Protein AF-A0AAD8FN53-F1 (afdb_monomer)

Foldseek 3Di:
DDPLVVLVVCVVVVVLVVNQVSLVVLLVVLVPDPVSVVVCLVVPLVSLLSNLVSCVVVVVLVVSLVSLVVSVVSVVVVPPDPPDDDDPDDPDPDVVVVSNVVSVVSNVVSVVVVVVVVVVD

Structure (mmCIF, N/CA/C/O backbone):
data_AF-A0AAD8FN53-F1
#
_entry.id   AF-A0AAD8FN53-F1
#
loop_
_atom_site.group_PDB
_atom_site.id
_atom_site.type_symbol
_atom_site.label_atom_id
_atom_site.label_alt_id
_atom_site.label_comp_id
_atom_site.label_asym_id
_atom_site.label_entity_id
_atom_site.label_seq_id
_atom_site.pdbx_PDB_ins_code
_atom_site.Cartn_x
_atom_site.Cartn_y
_atom_site.Cartn_z
_atom_site.occupancy
_atom_site.B_iso_or_equiv
_atom_site.auth_seq_id
_atom_site.auth_comp_id
_atom_site.auth_asym_id
_atom_site.auth_atom_id
_atom_site.pdbx_PDB_model_num
ATOM 1 N N . MET A 1 1 ? 10.722 -6.033 -18.406 1.00 57.72 1 MET A N 1
ATOM 2 C CA . MET A 1 1 ? 9.768 -5.803 -17.300 1.00 57.72 1 MET A CA 1
ATOM 3 C C . MET A 1 1 ? 10.443 -4.945 -16.250 1.00 57.72 1 MET A C 1
ATOM 5 O O . MET A 1 1 ? 11.590 -5.219 -15.919 1.00 57.72 1 MET A O 1
ATOM 9 N N . ASN A 1 2 ? 9.783 -3.881 -15.797 1.00 82.19 2 ASN A N 1
ATOM 10 C CA . ASN A 1 2 ? 10.299 -2.987 -14.764 1.00 82.19 2 ASN A CA 1
ATOM 11 C C . ASN A 1 2 ? 9.960 -3.549 -13.370 1.00 82.19 2 ASN A C 1
ATOM 13 O O . ASN A 1 2 ? 8.896 -4.133 -13.182 1.00 82.19 2 ASN A O 1
ATOM 17 N N . VAL A 1 3 ? 10.831 -3.356 -12.377 1.00 83.25 3 VAL A N 1
ATOM 18 C CA . VAL A 1 3 ? 10.600 -3.832 -11.001 1.00 83.25 3 VAL A CA 1
ATOM 19 C C . VAL A 1 3 ? 9.327 -3.237 -10.383 1.00 83.25 3 VAL A C 1
ATOM 21 O O . VAL A 1 3 ? 8.651 -3.900 -9.603 1.00 83.25 3 VAL A O 1
ATOM 24 N N . VAL A 1 4 ? 8.947 -2.014 -10.766 1.00 83.69 4 VAL A N 1
ATOM 25 C CA . VAL A 1 4 ? 7.706 -1.379 -10.284 1.00 83.69 4 VAL A CA 1
ATOM 26 C C . VAL A 1 4 ? 6.462 -1.988 -10.923 1.00 83.69 4 VAL A C 1
ATOM 28 O O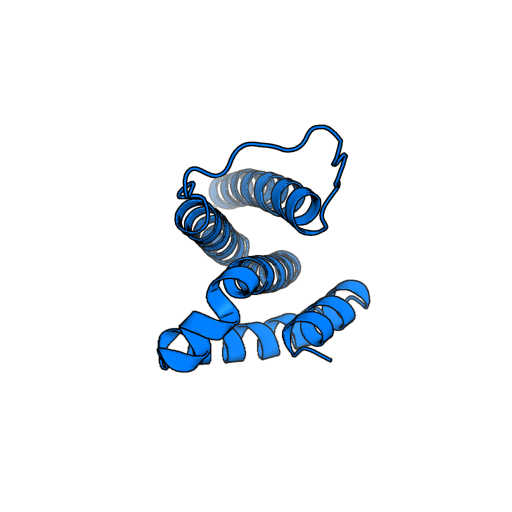 . VAL A 1 4 ? 5.420 -2.039 -10.272 1.00 83.69 4 VAL A O 1
ATOM 31 N N . ASP A 1 5 ? 6.566 -2.517 -12.143 1.00 86.56 5 ASP A N 1
ATOM 32 C CA . ASP A 1 5 ? 5.469 -3.277 -12.750 1.00 86.56 5 ASP A CA 1
ATOM 33 C C . ASP A 1 5 ? 5.248 -4.588 -11.991 1.00 86.56 5 ASP A C 1
ATOM 35 O O . ASP A 1 5 ? 4.112 -4.939 -11.703 1.00 86.56 5 ASP A O 1
ATOM 39 N N . HIS A 1 6 ? 6.318 -5.240 -11.526 1.00 88.94 6 HIS A N 1
ATOM 40 C CA . HIS A 1 6 ? 6.178 -6.424 -10.679 1.00 88.94 6 HIS A CA 1
ATOM 41 C C . HIS A 1 6 ? 5.505 -6.112 -9.329 1.00 88.94 6 HIS A C 1
ATOM 43 O O . HIS A 1 6 ? 4.651 -6.864 -8.866 1.00 88.94 6 HIS A O 1
ATOM 49 N N . VAL A 1 7 ? 5.831 -4.969 -8.709 1.00 89.88 7 VAL A N 1
ATOM 50 C CA . VAL A 1 7 ? 5.142 -4.501 -7.490 1.00 89.88 7 VAL A CA 1
ATOM 51 C C . VAL A 1 7 ? 3.654 -4.244 -7.757 1.00 89.88 7 VAL A C 1
ATOM 53 O O . VAL A 1 7 ? 2.817 -4.627 -6.940 1.00 89.88 7 VAL A O 1
ATOM 56 N N . ARG A 1 8 ? 3.317 -3.630 -8.899 1.00 89.75 8 ARG A N 1
ATOM 57 C CA . ARG A 1 8 ? 1.929 -3.417 -9.334 1.00 89.75 8 ARG A CA 1
ATOM 58 C C . ARG A 1 8 ? 1.194 -4.746 -9.496 1.00 89.75 8 ARG A C 1
ATOM 60 O O . ARG A 1 8 ? 0.096 -4.873 -8.968 1.00 89.75 8 ARG A O 1
ATOM 67 N N . ASP A 1 9 ? 1.786 -5.716 -10.183 1.00 91.81 9 ASP A N 1
ATOM 68 C CA . ASP A 1 9 ? 1.153 -7.014 -10.437 1.00 91.81 9 ASP A CA 1
ATOM 69 C C . ASP A 1 9 ? 0.879 -7.765 -9.128 1.00 91.81 9 ASP A C 1
ATOM 71 O O . ASP A 1 9 ? -0.209 -8.304 -8.934 1.00 91.81 9 ASP A O 1
ATOM 75 N N . MET A 1 10 ? 1.815 -7.716 -8.173 1.00 92.12 10 MET A N 1
ATOM 76 C CA . MET A 1 10 ? 1.592 -8.259 -6.830 1.00 92.12 10 MET A CA 1
ATOM 77 C C . MET A 1 10 ? 0.473 -7.531 -6.074 1.00 92.12 10 MET A C 1
ATOM 79 O O . MET A 1 10 ? -0.301 -8.176 -5.369 1.00 92.12 10 MET A O 1
ATOM 83 N N . ALA A 1 11 ? 0.367 -6.205 -6.216 1.00 89.31 11 ALA A N 1
ATOM 84 C CA . ALA A 1 11 ? -0.705 -5.428 -5.596 1.00 89.31 11 ALA A CA 1
ATOM 85 C C . ALA A 1 11 ? -2.077 -5.781 -6.190 1.00 89.31 11 ALA A C 1
ATOM 87 O O . ALA A 1 11 ? -3.038 -5.947 -5.444 1.00 89.31 11 ALA A O 1
ATOM 88 N N . VAL A 1 12 ? -2.157 -5.963 -7.513 1.00 91.25 12 VAL A N 1
ATOM 89 C CA . VAL A 1 12 ? -3.377 -6.414 -8.205 1.00 91.25 12 VAL A CA 1
ATOM 90 C C . VAL A 1 12 ? -3.748 -7.844 -7.801 1.00 91.25 12 VAL A C 1
ATOM 92 O O . VAL A 1 12 ? -4.926 -8.144 -7.640 1.00 91.25 12 VAL A O 1
ATOM 95 N N . ALA A 1 13 ? -2.757 -8.706 -7.569 1.00 93.44 13 ALA A N 1
ATOM 96 C CA . ALA A 1 13 ? -2.959 -10.062 -7.061 1.00 93.44 13 ALA A CA 1
ATOM 97 C C . ALA A 1 13 ? -3.322 -10.125 -5.560 1.00 93.44 13 ALA A C 1
ATOM 99 O O . ALA A 1 13 ? -3.523 -11.217 -5.032 1.00 93.44 13 ALA A O 1
ATOM 100 N N . GLY A 1 14 ? -3.384 -8.989 -4.853 1.00 90.81 14 GLY A N 1
ATOM 101 C CA . GLY A 1 14 ? -3.713 -8.935 -3.423 1.00 90.81 14 GLY A CA 1
ATOM 102 C C . GLY A 1 14 ? -2.591 -9.410 -2.490 1.00 90.81 14 GLY A C 1
ATOM 103 O O . GLY A 1 14 ? -2.824 -9.660 -1.309 1.00 90.81 14 GLY A O 1
ATOM 104 N N . LEU A 1 15 ? -1.353 -9.530 -2.980 1.00 93.88 15 LEU A N 1
ATOM 105 C CA . LEU A 1 15 ? -0.201 -10.002 -2.205 1.00 93.88 15 LEU A CA 1
ATOM 106 C C . LEU A 1 15 ? 0.413 -8.875 -1.354 1.00 93.88 15 LEU A C 1
ATOM 108 O O . LEU A 1 15 ? 1.589 -8.533 -1.498 1.00 93.88 15 LEU A O 1
ATOM 112 N N . HIS A 1 16 ? -0.378 -8.286 -0.452 1.00 92.19 16 HIS A N 1
ATOM 113 C CA . HIS A 1 16 ? -0.014 -7.073 0.294 1.00 92.19 16 HIS A CA 1
ATOM 114 C C . HIS A 1 16 ? 1.260 -7.219 1.143 1.00 92.19 16 HIS A C 1
ATOM 116 O O . HIS A 1 16 ? 2.085 -6.308 1.150 1.00 92.19 16 HIS A O 1
ATOM 122 N N . SER A 1 17 ? 1.494 -8.379 1.770 1.00 93.62 17 SER A N 1
ATOM 123 C CA . SER A 1 17 ? 2.729 -8.642 2.531 1.00 93.62 17 SER A CA 1
ATOM 124 C C . SER A 1 17 ? 3.982 -8.596 1.642 1.00 93.62 17 SER A C 1
ATOM 126 O O . SER A 1 17 ? 4.991 -7.980 1.992 1.00 93.62 17 SER A O 1
ATOM 128 N N . ASN A 1 18 ? 3.910 -9.187 0.444 1.00 94.69 18 ASN A N 1
ATOM 129 C CA . ASN A 1 18 ? 5.024 -9.183 -0.509 1.00 94.69 18 ASN A CA 1
ATOM 130 C C . ASN A 1 18 ? 5.264 -7.776 -1.060 1.00 94.69 18 ASN A C 1
ATOM 132 O O . ASN A 1 18 ? 6.407 -7.320 -1.136 1.00 94.69 18 ASN A O 1
ATOM 136 N N . VAL A 1 19 ? 4.180 -7.059 -1.377 1.00 94.44 19 VAL A N 1
ATOM 137 C CA . VAL A 1 19 ? 4.236 -5.650 -1.776 1.00 94.44 19 VAL A CA 1
ATOM 138 C C . VAL A 1 19 ? 4.900 -4.820 -0.684 1.00 94.44 19 VAL A C 1
ATOM 140 O O . VAL A 1 19 ? 5.798 -4.038 -0.993 1.00 94.44 19 VAL A O 1
ATOM 143 N N . ARG A 1 20 ? 4.534 -5.006 0.589 1.00 94.00 20 ARG A N 1
ATOM 144 C CA . ARG A 1 20 ? 5.118 -4.283 1.726 1.00 94.00 20 ARG A CA 1
ATOM 145 C C . ARG A 1 20 ? 6.625 -4.502 1.828 1.00 94.00 20 ARG A C 1
ATOM 147 O O . ARG A 1 20 ? 7.364 -3.522 1.930 1.00 94.00 20 ARG A O 1
ATOM 154 N N . LEU A 1 21 ? 7.080 -5.755 1.760 1.00 93.50 21 LEU A N 1
ATOM 155 C CA . LEU A 1 21 ? 8.498 -6.101 1.872 1.00 93.50 21 LEU A CA 1
ATOM 156 C C . LEU A 1 21 ? 9.309 -5.523 0.704 1.00 93.50 21 LEU A C 1
ATOM 158 O O . LEU A 1 21 ? 10.281 -4.795 0.922 1.00 93.50 21 LEU A O 1
ATOM 162 N N . LEU A 1 22 ? 8.878 -5.792 -0.532 1.00 91.38 22 LEU A N 1
ATOM 163 C CA . LEU A 1 22 ? 9.610 -5.372 -1.725 1.00 91.38 22 LEU A CA 1
ATOM 164 C C . LEU A 1 22 ? 9.611 -3.846 -1.886 1.00 91.38 22 LEU A C 1
ATOM 166 O O . LEU A 1 22 ? 10.648 -3.253 -2.182 1.00 91.38 22 LEU A O 1
ATOM 170 N N . SER A 1 23 ? 8.476 -3.184 -1.639 1.00 91.19 23 SER A N 1
ATOM 171 C CA . SER A 1 23 ? 8.402 -1.721 -1.720 1.00 91.19 23 SER A CA 1
ATOM 172 C C . SER A 1 23 ? 9.250 -1.027 -0.653 1.00 91.19 23 SER A C 1
ATOM 174 O O . SER A 1 23 ? 9.890 -0.021 -0.958 1.00 91.19 23 SER A O 1
ATOM 176 N N . SER A 1 24 ? 9.330 -1.580 0.562 1.00 91.31 24 SER A N 1
ATOM 177 C CA . SER A 1 24 ? 10.191 -1.062 1.633 1.00 91.31 24 SER A CA 1
ATOM 178 C C . SER A 1 24 ? 11.679 -1.126 1.259 1.00 91.31 24 SER A C 1
ATOM 180 O O . SER A 1 24 ? 12.402 -0.131 1.401 1.00 91.31 24 SER A O 1
ATOM 182 N N . MET A 1 25 ? 12.133 -2.258 0.702 1.00 89.50 25 MET A N 1
ATOM 183 C CA . MET A 1 25 ? 13.514 -2.409 0.223 1.00 89.50 25 MET A CA 1
ATOM 184 C C . MET A 1 25 ? 13.828 -1.407 -0.890 1.00 89.50 25 MET A C 1
ATOM 186 O O . MET A 1 25 ? 14.806 -0.666 -0.797 1.00 89.50 25 MET A O 1
ATOM 190 N N . LEU A 1 26 ? 12.961 -1.316 -1.903 1.00 87.69 26 LEU A N 1
ATOM 191 C CA . LEU A 1 26 ? 13.136 -0.397 -3.029 1.00 87.69 26 LEU A CA 1
ATOM 192 C C . LEU A 1 26 ? 13.138 1.077 -2.591 1.00 87.69 26 LEU A C 1
ATOM 194 O O . LEU A 1 26 ? 13.937 1.870 -3.094 1.00 87.69 26 LEU A O 1
ATOM 198 N N . LEU A 1 27 ? 12.293 1.456 -1.625 1.00 86.81 27 LEU A N 1
ATOM 199 C CA . LEU A 1 27 ? 12.289 2.806 -1.054 1.00 86.81 27 LEU A CA 1
ATOM 200 C C . LEU A 1 27 ? 13.594 3.108 -0.311 1.00 86.81 27 LEU A C 1
ATOM 202 O O . LEU A 1 27 ? 14.163 4.182 -0.506 1.00 86.81 27 LEU A O 1
ATOM 206 N N . THR A 1 28 ? 14.094 2.159 0.482 1.00 87.44 28 THR A N 1
ATOM 207 C CA . THR A 1 28 ? 15.363 2.295 1.216 1.00 87.44 28 THR A CA 1
ATOM 208 C C . THR A 1 28 ? 16.546 2.428 0.255 1.00 87.44 28 THR A C 1
ATOM 210 O O . THR A 1 28 ? 17.358 3.349 0.376 1.00 87.44 28 THR A O 1
ATOM 213 N N . MET A 1 29 ? 16.600 1.583 -0.777 1.00 81.44 29 MET A N 1
ATOM 214 C CA . MET A 1 29 ? 17.612 1.668 -1.833 1.00 81.44 29 MET A CA 1
ATOM 215 C C . MET A 1 29 ? 17.545 3.008 -2.582 1.00 81.44 29 MET A C 1
ATOM 217 O O . MET A 1 29 ? 18.579 3.618 -2.852 1.00 81.44 29 MET A O 1
ATOM 221 N N . SER A 1 30 ? 16.336 3.518 -2.851 1.00 77.25 30 SER A N 1
ATOM 222 C CA . SER A 1 30 ? 16.128 4.834 -3.473 1.00 77.25 30 SER A CA 1
ATOM 223 C C . SER A 1 30 ? 16.625 5.996 -2.605 1.00 77.25 30 SER A C 1
ATOM 225 O O . SER A 1 30 ? 17.018 7.024 -3.151 1.00 77.25 30 SER A O 1
ATOM 227 N N . THR A 1 31 ? 16.595 5.879 -1.275 1.00 73.06 31 THR A N 1
ATOM 228 C CA . THR A 1 31 ? 17.108 6.933 -0.379 1.00 73.06 31 THR A CA 1
ATOM 229 C C . THR A 1 31 ? 18.628 6.945 -0.255 1.00 73.06 31 THR A C 1
ATOM 231 O O . THR A 1 31 ? 19.191 8.000 0.013 1.00 73.06 31 THR A O 1
ATOM 234 N N . ASN A 1 32 ? 19.286 5.800 -0.457 1.00 70.88 32 ASN A N 1
ATOM 235 C CA . ASN A 1 32 ? 20.723 5.655 -0.222 1.00 70.88 32 ASN A CA 1
ATOM 236 C C . ASN A 1 32 ? 21.572 5.840 -1.498 1.00 70.88 32 ASN A C 1
ATOM 238 O O . ASN A 1 32 ? 22.751 6.157 -1.407 1.00 70.88 32 ASN A O 1
ATOM 242 N N . SER A 1 33 ? 20.984 5.689 -2.695 1.00 65.88 33 SER A N 1
ATOM 243 C CA . SER A 1 33 ? 21.703 5.818 -3.972 1.00 65.88 33 SER A CA 1
ATOM 244 C C . SER A 1 33 ? 21.057 6.826 -4.928 1.00 65.88 33 SER A C 1
ATOM 246 O O . SER A 1 33 ? 19.949 6.623 -5.431 1.00 65.88 33 SER A O 1
ATOM 2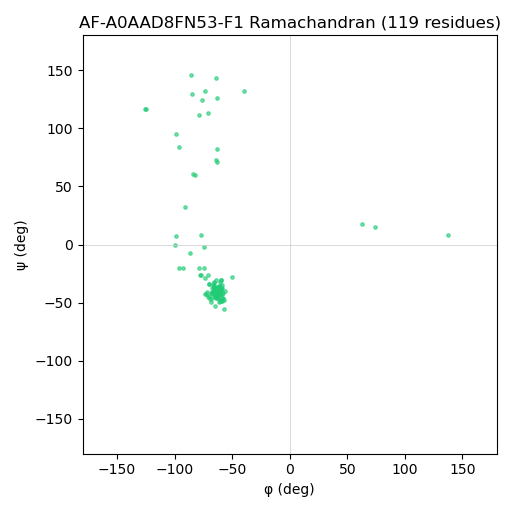48 N N . THR A 1 34 ? 21.794 7.896 -5.248 1.00 59.75 34 THR A N 1
ATOM 249 C CA . THR A 1 34 ? 21.375 8.978 -6.159 1.00 59.75 34 THR A CA 1
ATOM 250 C C . THR A 1 34 ? 21.075 8.484 -7.580 1.00 59.75 34 THR A C 1
ATOM 252 O O . THR A 1 34 ? 20.182 9.010 -8.241 1.00 59.75 34 THR A O 1
ATOM 255 N N . TYR A 1 35 ? 21.768 7.443 -8.056 1.00 60.94 35 TYR A N 1
ATOM 256 C CA . TYR A 1 35 ? 21.553 6.889 -9.399 1.00 60.94 35 TYR A CA 1
ATOM 257 C C . TYR A 1 35 ? 20.197 6.172 -9.511 1.00 60.94 35 TYR A C 1
ATOM 259 O O . TYR A 1 35 ? 19.428 6.418 -10.440 1.00 60.94 35 TYR A O 1
ATOM 267 N N . VAL A 1 36 ? 19.849 5.360 -8.506 1.00 60.66 36 VAL A N 1
ATOM 268 C CA . VAL A 1 36 ? 18.530 4.712 -8.407 1.00 60.66 36 VAL A CA 1
ATOM 269 C C . VAL A 1 36 ? 17.438 5.765 -8.196 1.00 60.66 36 VAL A C 1
ATOM 271 O O . VAL A 1 36 ? 16.366 5.682 -8.787 1.00 60.66 36 VAL A O 1
ATOM 274 N N . PHE A 1 37 ? 17.708 6.815 -7.417 1.00 56.94 37 PHE A N 1
ATOM 275 C CA . PHE A 1 37 ? 16.767 7.917 -7.205 1.00 56.94 37 PHE A CA 1
ATOM 276 C C . PHE A 1 37 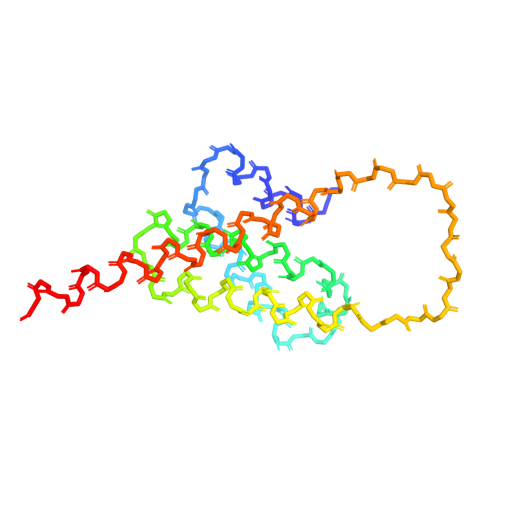? 16.347 8.627 -8.506 1.00 56.94 37 PHE A C 1
ATOM 278 O O . PHE A 1 37 ? 15.164 8.922 -8.676 1.00 56.94 37 PHE A O 1
ATOM 285 N N . LEU A 1 38 ? 17.280 8.867 -9.433 1.00 54.88 38 LEU A N 1
ATOM 286 C CA . LEU A 1 38 ? 16.995 9.549 -10.702 1.00 54.88 38 LEU A CA 1
ATOM 287 C C . LEU A 1 38 ? 16.189 8.676 -11.676 1.00 54.88 38 LEU A C 1
ATOM 289 O O . LEU A 1 38 ? 15.235 9.165 -12.278 1.00 54.88 38 LEU A O 1
ATOM 293 N N . VAL A 1 39 ? 16.507 7.380 -11.776 1.00 57.88 39 VAL A N 1
ATOM 294 C CA . VAL A 1 39 ? 15.769 6.421 -12.628 1.00 57.88 39 VAL A CA 1
ATOM 295 C C . VAL A 1 39 ? 14.337 6.205 -12.125 1.00 57.88 39 VAL A C 1
ATOM 297 O O . VAL A 1 39 ? 13.404 6.024 -12.910 1.00 57.88 39 VAL A O 1
ATOM 300 N N . PHE A 1 40 ? 14.142 6.279 -10.809 1.00 63.88 40 PHE A N 1
ATOM 301 C CA . PHE A 1 40 ? 12.854 6.056 -10.167 1.00 63.88 40 PHE A CA 1
ATOM 302 C C . PHE A 1 40 ? 12.111 7.347 -9.819 1.00 63.88 40 PHE A C 1
ATOM 304 O O . PHE A 1 40 ? 11.075 7.256 -9.180 1.00 63.88 40 PHE A O 1
ATOM 311 N N . ALA A 1 41 ? 12.541 8.548 -10.213 1.00 62.88 41 ALA A N 1
ATOM 312 C CA . ALA A 1 41 ? 11.892 9.785 -9.751 1.00 62.88 41 ALA A CA 1
ATOM 313 C C . ALA A 1 41 ? 10.377 9.841 -10.064 1.00 62.88 41 ALA A C 1
ATOM 315 O O . ALA A 1 41 ? 9.584 10.235 -9.203 1.00 62.88 41 ALA A O 1
ATOM 316 N N . SER A 1 42 ? 9.970 9.373 -11.252 1.00 65.19 42 SER A N 1
ATOM 317 C CA . SER A 1 42 ? 8.565 9.227 -11.675 1.00 65.19 42 SER A CA 1
ATOM 318 C C . SER A 1 42 ? 7.863 8.007 -11.064 1.00 65.19 42 SER A C 1
ATOM 320 O O . SER A 1 42 ? 6.648 8.013 -10.871 1.00 65.19 42 SER A O 1
ATOM 322 N N . GLN A 1 43 ? 8.630 6.978 -10.709 1.00 78.56 43 GLN A N 1
ATOM 323 C CA . GLN A 1 43 ? 8.137 5.701 -10.190 1.00 78.56 43 GLN A CA 1
ATOM 324 C C . GLN 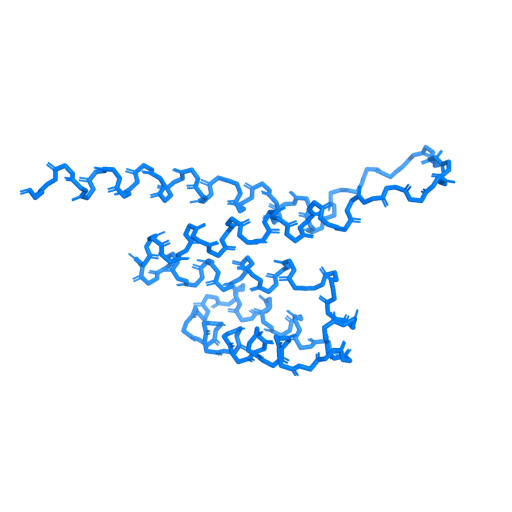A 1 43 ? 8.075 5.662 -8.658 1.00 78.56 43 GLN A C 1
ATOM 326 O O . GLN A 1 43 ? 7.325 4.885 -8.078 1.00 78.56 43 GLN A O 1
ATOM 331 N N . LYS A 1 44 ? 8.817 6.545 -7.985 1.00 82.88 44 LYS A N 1
ATOM 332 C CA . LYS A 1 44 ? 8.867 6.710 -6.531 1.00 82.88 44 LYS A CA 1
ATOM 333 C C . LYS A 1 44 ? 7.502 7.096 -5.997 1.00 82.88 44 LYS A C 1
ATOM 335 O O . LYS A 1 44 ? 7.108 6.627 -4.939 1.00 82.88 44 LYS A O 1
ATOM 340 N N . TYR A 1 45 ? 6.765 7.895 -6.765 1.00 86.44 45 TYR A N 1
ATOM 341 C CA . TYR A 1 45 ? 5.363 8.173 -6.497 1.00 86.44 45 TYR A CA 1
ATOM 342 C C . TYR A 1 45 ? 4.531 6.882 -6.433 1.00 86.44 45 TYR A C 1
ATOM 344 O O . TYR A 1 45 ? 3.908 6.614 -5.412 1.00 86.44 45 TYR A O 1
ATOM 352 N N . GLN A 1 46 ? 4.566 6.061 -7.488 1.00 87.50 46 GLN A N 1
ATOM 353 C CA . GLN A 1 46 ? 3.808 4.805 -7.550 1.00 87.50 46 GLN A CA 1
ATOM 354 C C . GLN A 1 46 ? 4.224 3.844 -6.431 1.00 87.50 46 GLN A C 1
ATOM 356 O O . GLN A 1 46 ? 3.373 3.274 -5.760 1.00 87.50 46 GLN A O 1
ATOM 361 N N . LEU A 1 47 ? 5.527 3.725 -6.176 1.00 88.88 47 LEU A N 1
ATOM 362 C CA . LEU A 1 47 ? 6.069 2.880 -5.119 1.00 88.88 47 LEU A CA 1
ATOM 363 C C . LEU A 1 47 ? 5.611 3.320 -3.720 1.00 88.88 47 LEU A C 1
ATOM 365 O O . LEU A 1 47 ? 5.273 2.474 -2.897 1.00 88.88 47 LEU A O 1
ATOM 369 N N . LEU A 1 48 ? 5.569 4.633 -3.455 1.00 90.25 48 LEU A N 1
ATOM 370 C CA . LEU A 1 48 ? 5.044 5.178 -2.201 1.00 90.25 48 LEU A CA 1
ATOM 371 C C . LEU A 1 48 ? 3.554 4.871 -2.030 1.00 90.25 48 LEU A C 1
ATOM 373 O O . LEU A 1 48 ? 3.144 4.563 -0.914 1.00 90.25 48 LEU A O 1
ATOM 377 N N . VAL A 1 49 ? 2.765 4.921 -3.108 1.00 90.88 49 VAL A N 1
ATOM 378 C CA . VAL A 1 49 ? 1.336 4.578 -3.057 1.00 90.88 49 VAL A CA 1
ATOM 379 C C . VAL A 1 49 ? 1.136 3.088 -2.789 1.00 90.88 49 VAL A C 1
ATOM 381 O O . VAL A 1 49 ? 0.449 2.756 -1.833 1.00 90.88 49 VAL A O 1
ATOM 384 N N . TYR A 1 50 ? 1.813 2.194 -3.516 1.00 91.94 50 TYR A N 1
ATOM 385 C CA . TYR A 1 50 ? 1.697 0.749 -3.268 1.00 91.94 50 TYR A CA 1
ATOM 386 C C . TYR A 1 50 ? 2.156 0.348 -1.862 1.00 91.94 50 TYR A C 1
ATOM 388 O O . TYR A 1 50 ? 1.559 -0.523 -1.230 1.00 91.94 50 TYR A O 1
ATOM 396 N N . HIS A 1 51 ? 3.199 1.001 -1.345 1.00 93.12 51 HIS A N 1
ATOM 397 C CA . HIS A 1 51 ? 3.641 0.783 0.027 1.00 93.12 51 HIS A CA 1
ATOM 398 C C . HIS A 1 51 ? 2.607 1.276 1.049 1.00 93.12 51 HIS A C 1
ATOM 400 O O . HIS A 1 51 ? 2.355 0.605 2.048 1.00 93.12 51 HIS A O 1
ATOM 406 N N . ALA A 1 52 ? 1.991 2.434 0.799 1.00 92.12 52 ALA A N 1
ATOM 407 C CA . ALA A 1 52 ? 0.931 2.971 1.643 1.00 92.12 52 ALA A CA 1
ATOM 408 C C . ALA A 1 52 ? -0.325 2.085 1.631 1.00 92.12 52 ALA A C 1
ATOM 410 O O . ALA A 1 52 ? -0.878 1.831 2.696 1.00 92.12 52 ALA A O 1
ATOM 411 N N . ASP A 1 53 ? -0.721 1.559 0.468 1.00 91.94 53 ASP A N 1
ATOM 412 C CA . ASP A 1 53 ? -1.850 0.631 0.328 1.00 91.94 53 ASP A CA 1
ATOM 413 C C . ASP A 1 53 ? -1.619 -0.651 1.145 1.00 91.94 53 ASP A C 1
ATOM 415 O O . ASP A 1 53 ? -2.517 -1.125 1.839 1.00 91.94 53 ASP A O 1
ATOM 419 N N . ALA A 1 54 ? -0.398 -1.195 1.120 1.00 93.00 54 ALA A N 1
ATOM 420 C CA . ALA A 1 54 ? -0.050 -2.366 1.920 1.00 93.00 54 ALA A CA 1
ATOM 421 C C . ALA A 1 54 ? -0.079 -2.070 3.434 1.00 93.00 54 ALA A C 1
ATOM 423 O O . ALA A 1 54 ? -0.621 -2.856 4.204 1.00 93.00 54 ALA A O 1
ATOM 424 N N . LEU A 1 55 ? 0.426 -0.907 3.864 1.00 92.25 55 LEU A N 1
ATOM 425 C CA . LEU A 1 55 ? 0.332 -0.462 5.264 1.00 92.25 55 LEU A CA 1
ATOM 426 C C . LEU A 1 55 ? -1.117 -0.244 5.712 1.00 92.25 55 LEU A C 1
ATOM 428 O O . LEU A 1 55 ? -1.461 -0.529 6.858 1.00 92.25 55 LEU A O 1
ATOM 432 N N . PHE A 1 56 ? -1.962 0.269 4.818 1.00 91.12 56 PHE A N 1
ATOM 433 C CA . PHE A 1 56 ? -3.386 0.437 5.075 1.00 91.12 56 PHE A CA 1
ATOM 434 C C . PHE A 1 56 ? -4.067 -0.915 5.281 1.00 91.12 56 PHE A C 1
ATOM 436 O O . PHE A 1 56 ? -4.853 -1.069 6.214 1.00 91.12 56 PHE A O 1
ATOM 443 N N . HIS A 1 57 ? -3.732 -1.900 4.443 1.00 91.31 57 HIS A N 1
ATOM 444 C CA . HIS A 1 57 ? -4.241 -3.263 4.565 1.00 91.31 57 HIS A CA 1
ATOM 445 C C . HIS A 1 57 ? -3.862 -3.899 5.913 1.00 91.31 57 HIS A C 1
ATOM 447 O O . HIS A 1 57 ? -4.703 -4.512 6.568 1.00 91.31 57 HIS A O 1
ATOM 453 N N . ASP A 1 58 ? -2.640 -3.644 6.385 1.00 90.62 58 ASP A N 1
ATOM 454 C CA . ASP A 1 58 ? -2.151 -4.090 7.696 1.00 90.62 58 ASP A CA 1
ATOM 455 C C . ASP A 1 58 ? -2.696 -3.253 8.876 1.00 90.62 58 ASP A C 1
ATOM 457 O O . ASP A 1 58 ? -2.276 -3.429 10.019 1.00 90.62 58 ASP A O 1
ATOM 461 N N . LYS A 1 59 ? -3.656 -2.347 8.622 1.00 90.31 59 LYS A N 1
ATOM 462 C CA . LYS A 1 59 ? -4.301 -1.448 9.600 1.00 90.31 59 LYS A CA 1
ATOM 463 C C . LYS A 1 59 ? -3.346 -0.458 10.274 1.00 90.31 59 LYS A C 1
ATOM 465 O O . LYS A 1 59 ? -3.689 0.172 11.275 1.00 90.31 59 LYS A O 1
ATOM 470 N N . GLU A 1 60 ? -2.165 -0.242 9.705 1.00 89.62 60 GLU A N 1
ATOM 471 C CA . GLU A 1 60 ? -1.205 0.754 10.178 1.00 89.62 60 GLU A CA 1
ATOM 472 C C . GLU A 1 60 ? -1.523 2.143 9.609 1.00 89.62 60 GLU A C 1
ATOM 474 O O . GLU A 1 60 ? -0.718 2.768 8.912 1.00 89.62 60 GLU A O 1
ATOM 479 N N . TYR A 1 61 ? -2.712 2.662 9.923 1.00 87.81 61 TYR A N 1
ATOM 480 C CA . TYR A 1 61 ? -3.262 3.870 9.297 1.00 87.81 61 TYR A CA 1
ATOM 481 C C . TYR A 1 61 ? -2.375 5.112 9.461 1.00 87.81 61 TYR A C 1
ATOM 483 O O . TYR A 1 61 ? -2.258 5.917 8.536 1.00 87.81 61 TYR A O 1
ATOM 491 N N . ARG A 1 62 ? -1.683 5.257 10.602 1.00 88.56 62 ARG A N 1
ATOM 492 C CA . ARG A 1 62 ? -0.737 6.368 10.829 1.00 88.56 62 ARG A CA 1
ATOM 493 C C . ARG A 1 62 ? 0.455 6.305 9.871 1.00 88.56 62 ARG A C 1
ATOM 495 O O . ARG A 1 62 ? 0.851 7.325 9.305 1.00 88.56 62 ARG A O 1
ATOM 502 N N . ASN A 1 63 ? 0.999 5.108 9.661 1.00 89.56 63 ASN A N 1
ATOM 503 C CA . ASN A 1 63 ? 2.131 4.892 8.765 1.00 89.56 63 ASN A CA 1
ATOM 504 C C . ASN A 1 63 ? 1.690 5.026 7.304 1.00 89.56 63 ASN A C 1
ATOM 506 O O . ASN A 1 63 ? 2.361 5.709 6.529 1.00 89.56 63 ASN A O 1
ATOM 510 N N . ALA A 1 64 ? 0.529 4.469 6.948 1.00 88.19 64 ALA A N 1
ATOM 511 C CA . ALA A 1 64 ? -0.073 4.627 5.627 1.00 88.19 64 ALA A CA 1
ATOM 512 C C . ALA A 1 64 ? -0.297 6.110 5.280 1.00 88.19 64 ALA A C 1
ATOM 514 O O . ALA A 1 64 ? 0.136 6.569 4.224 1.00 88.19 64 ALA A O 1
ATOM 515 N N . ALA A 1 65 ? -0.871 6.898 6.199 1.00 88.06 65 ALA A N 1
ATOM 516 C CA . ALA A 1 65 ? -1.085 8.335 6.011 1.00 88.06 65 ALA A CA 1
ATOM 517 C C . ALA A 1 65 ? 0.225 9.101 5.760 1.00 88.06 65 ALA A C 1
ATOM 519 O O . ALA A 1 65 ? 0.302 9.945 4.859 1.00 88.06 65 ALA A O 1
ATOM 520 N N . CYS A 1 66 ? 1.280 8.778 6.514 1.00 88.94 66 CYS A N 1
ATOM 521 C CA . CYS A 1 66 ? 2.608 9.348 6.301 1.00 88.94 66 CYS A CA 1
ATOM 522 C C . CYS A 1 66 ? 3.117 9.046 4.881 1.00 88.94 66 CYS A C 1
ATOM 524 O O . CYS A 1 66 ? 3.533 9.955 4.158 1.00 88.94 66 CYS A O 1
ATOM 526 N N . LYS A 1 67 ? 3.007 7.791 4.426 1.00 91.19 67 LYS A N 1
ATOM 527 C CA . LYS A 1 67 ? 3.460 7.384 3.087 1.00 91.19 67 LYS A CA 1
ATOM 528 C C . LYS A 1 67 ? 2.633 7.995 1.954 1.00 91.19 67 LYS A C 1
ATOM 530 O O . LYS A 1 67 ? 3.231 8.482 0.994 1.00 91.19 67 LYS A O 1
ATOM 535 N N . TYR A 1 68 ? 1.306 8.078 2.076 1.00 91.38 68 TYR A N 1
ATOM 536 C CA . TYR A 1 68 ? 0.475 8.798 1.102 1.00 91.38 68 TYR A CA 1
ATOM 537 C C . TYR A 1 68 ? 0.836 10.285 1.032 1.00 91.38 68 TYR A C 1
ATOM 539 O O . TYR A 1 68 ? 0.921 10.855 -0.056 1.00 91.38 68 TYR A O 1
ATOM 547 N N . THR A 1 69 ? 1.130 10.915 2.173 1.00 89.19 69 THR A N 1
ATOM 548 C CA . THR A 1 69 ? 1.565 12.319 2.210 1.00 89.19 69 THR A CA 1
ATOM 549 C C . THR A 1 69 ? 2.887 12.509 1.467 1.00 89.19 69 THR A C 1
ATOM 551 O O . THR A 1 69 ? 3.003 13.406 0.627 1.00 89.19 69 THR A O 1
ATOM 554 N N . MET A 1 70 ? 3.865 11.627 1.703 1.00 88.69 70 MET A N 1
ATOM 555 C CA . MET A 1 70 ? 5.132 11.623 0.965 1.00 88.69 70 MET A CA 1
ATOM 556 C C . MET A 1 70 ? 4.914 11.412 -0.541 1.00 88.69 70 MET A C 1
ATOM 558 O O . MET A 1 70 ? 5.571 12.067 -1.351 1.00 88.69 70 MET A O 1
ATOM 562 N N . ALA A 1 71 ? 3.975 10.543 -0.935 1.00 87.81 71 ALA A N 1
ATOM 563 C CA . ALA A 1 71 ? 3.633 10.329 -2.341 1.00 87.81 71 ALA A CA 1
ATOM 564 C C . ALA A 1 71 ? 3.118 11.624 -2.985 1.00 87.81 71 ALA A C 1
ATOM 566 O O . ALA A 1 71 ? 3.609 12.049 -4.031 1.00 87.81 71 ALA A O 1
ATOM 567 N N . LEU A 1 72 ? 2.181 12.314 -2.334 1.00 87.06 72 LEU A N 1
ATOM 568 C CA . LEU A 1 72 ? 1.635 13.575 -2.839 1.00 87.06 72 LEU A CA 1
ATOM 569 C C . LEU A 1 72 ? 2.700 14.679 -2.933 1.00 87.06 72 LEU A C 1
ATOM 571 O O . LEU A 1 72 ? 2.684 15.463 -3.884 1.00 87.06 72 LEU A O 1
ATOM 575 N N . GLN A 1 73 ? 3.648 14.732 -1.993 1.00 86.44 73 GLN A N 1
ATOM 576 C CA . GLN A 1 73 ? 4.796 15.644 -2.064 1.00 86.44 73 GLN A CA 1
ATOM 577 C C . GLN A 1 73 ? 5.710 15.319 -3.252 1.00 86.44 73 GLN A C 1
ATOM 579 O O . GLN A 1 73 ? 6.064 16.222 -4.011 1.00 86.44 73 GLN A O 1
ATOM 584 N N . GLN A 1 74 ? 6.025 14.037 -3.466 1.00 82.38 74 GLN A N 1
ATOM 585 C CA . GLN A 1 74 ? 6.798 13.577 -4.623 1.00 82.38 74 GLN A CA 1
ATOM 586 C C . GLN A 1 74 ? 6.094 13.917 -5.944 1.00 82.38 74 GLN A C 1
ATOM 588 O O . GLN A 1 74 ? 6.736 14.281 -6.921 1.00 82.38 74 GLN A O 1
ATOM 593 N N . LYS A 1 75 ? 4.760 13.859 -5.997 1.00 79.94 75 LYS A N 1
ATOM 594 C CA . LYS A 1 75 ? 4.014 14.263 -7.197 1.00 79.94 75 LYS A CA 1
ATOM 595 C C . LYS A 1 75 ? 4.178 15.758 -7.495 1.00 79.94 75 LYS A C 1
ATOM 597 O O . LYS A 1 75 ? 4.368 16.139 -8.647 1.00 79.94 75 LYS A O 1
ATOM 602 N N . LYS A 1 76 ? 4.134 16.607 -6.460 1.00 80.50 76 LYS A N 1
ATOM 603 C CA . LYS A 1 76 ? 4.310 18.066 -6.592 1.00 80.50 76 LYS A CA 1
ATOM 604 C C . LYS A 1 76 ? 5.721 18.453 -7.039 1.00 80.50 76 LYS A C 1
ATOM 606 O O . LYS A 1 76 ? 5.884 19.437 -7.755 1.00 80.50 76 LYS A O 1
ATOM 611 N N . SER A 1 77 ? 6.743 17.697 -6.637 1.00 71.12 77 SER A N 1
ATOM 612 C CA . SER A 1 77 ? 8.118 17.954 -7.083 1.00 71.12 77 SER A CA 1
ATOM 613 C C . SER A 1 77 ? 8.334 17.605 -8.561 1.00 71.12 77 SER A C 1
ATOM 615 O O . SER A 1 77 ? 9.164 18.238 -9.211 1.00 71.12 77 SER A O 1
ATOM 617 N N . LEU A 1 78 ? 7.541 16.678 -9.113 1.00 69.00 78 LEU A N 1
ATOM 618 C CA . LEU A 1 78 ? 7.529 16.341 -10.542 1.00 69.00 78 LEU A CA 1
ATOM 619 C C . LEU A 1 78 ? 6.748 17.352 -11.403 1.00 69.00 78 LEU A C 1
ATOM 621 O O . LEU A 1 78 ? 6.979 17.431 -12.605 1.00 69.00 78 LEU A O 1
ATOM 625 N N . SER A 1 79 ? 5.845 18.146 -10.817 1.00 58.78 79 SER A N 1
ATOM 626 C CA . SER A 1 79 ? 4.967 19.080 -11.538 1.00 58.78 79 SER A CA 1
ATOM 627 C C . SER A 1 79 ? 5.543 20.494 -11.711 1.00 58.78 79 SER A C 1
ATOM 629 O O . SER A 1 79 ? 4.782 21.460 -11.719 1.00 58.78 79 SER A O 1
ATOM 631 N N . LYS A 1 80 ? 6.867 20.658 -11.848 1.00 48.34 80 LYS A N 1
ATOM 632 C CA . LYS A 1 80 ? 7.434 21.921 -12.357 1.00 48.34 80 LYS A CA 1
ATOM 633 C C . LYS A 1 80 ? 7.276 21.933 -13.884 1.00 48.34 80 LYS A C 1
ATOM 635 O O . LYS A 1 80 ? 7.934 21.130 -14.546 1.00 48.34 80 LYS A O 1
ATOM 640 N N . PRO A 1 81 ? 6.421 22.792 -14.470 1.00 46.25 81 PRO A N 1
ATOM 641 C CA . PRO A 1 81 ? 6.239 22.811 -15.912 1.00 46.25 81 PRO A CA 1
ATOM 642 C C . PRO A 1 81 ? 7.490 23.388 -16.579 1.00 46.25 81 PRO A 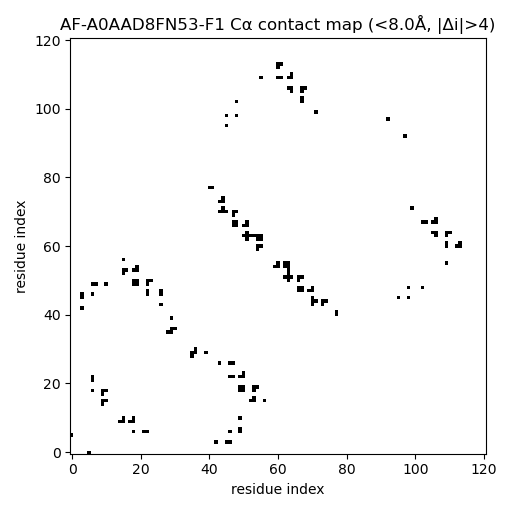C 1
ATOM 644 O O . PRO A 1 81 ? 7.779 24.579 -16.467 1.00 46.25 81 PRO A O 1
ATOM 647 N N . SER A 1 82 ? 8.212 22.552 -17.325 1.00 37.81 82 SER A N 1
ATOM 648 C CA . SER A 1 82 ? 8.934 23.059 -18.488 1.00 37.81 82 SER A CA 1
ATOM 649 C C . SER A 1 82 ? 7.881 23.578 -19.466 1.00 37.81 82 SER A C 1
ATOM 651 O O . SER A 1 82 ? 6.906 22.888 -19.765 1.00 37.81 82 SER A O 1
ATOM 653 N N . LYS A 1 83 ? 8.030 24.829 -19.893 1.00 40.16 83 LYS A N 1
ATOM 654 C CA . LYS A 1 83 ? 7.128 25.558 -20.787 1.00 40.16 83 LYS A CA 1
ATOM 655 C C . LYS A 1 83 ? 7.081 24.871 -22.158 1.00 40.16 83 LYS A C 1
ATOM 657 O O . LYS A 1 83 ? 7.761 25.296 -23.083 1.00 40.16 83 LYS A O 1
ATOM 662 N N . VAL A 1 84 ? 6.277 23.819 -22.300 1.00 43.22 84 VAL A N 1
ATOM 663 C CA . VAL A 1 84 ? 5.969 23.201 -23.592 1.00 43.22 84 VAL A CA 1
ATOM 664 C C . VAL A 1 84 ? 4.455 23.167 -23.768 1.00 43.22 84 VAL A C 1
ATOM 666 O O . VAL A 1 84 ? 3.707 22.595 -22.982 1.00 43.22 84 VAL A O 1
ATOM 669 N N . ARG A 1 85 ? 4.048 23.898 -24.801 1.00 38.28 85 ARG A N 1
ATOM 670 C CA . ARG A 1 85 ? 2.709 24.118 -25.346 1.00 38.28 85 ARG A CA 1
ATOM 671 C C . ARG A 1 85 ? 1.843 22.836 -25.350 1.00 38.28 85 ARG A C 1
ATOM 673 O O . ARG A 1 85 ? 2.327 21.816 -25.834 1.00 38.28 85 ARG A O 1
ATOM 680 N N . PRO A 1 86 ? 0.579 22.870 -24.884 1.00 37.47 86 PRO A N 1
ATOM 681 C CA . PRO A 1 86 ? -0.296 21.701 -24.926 1.00 37.47 86 PRO A CA 1
ATOM 682 C C . PRO A 1 86 ? -0.785 21.423 -26.356 1.00 37.47 86 PRO A C 1
ATOM 684 O O . PRO A 1 86 ? -1.257 22.332 -27.038 1.00 37.47 86 PRO A O 1
ATOM 687 N N . LEU A 1 87 ? -0.697 20.164 -26.791 1.00 37.09 87 LEU A N 1
ATOM 688 C CA . LEU A 1 87 ? -1.387 19.653 -27.979 1.00 37.09 87 LEU A CA 1
ATOM 689 C C . LEU A 1 87 ? -2.819 19.239 -27.564 1.00 37.09 87 LEU A C 1
ATOM 691 O O . LEU A 1 87 ? -2.960 18.527 -26.563 1.00 37.09 87 LEU A O 1
ATOM 695 N N . PRO A 1 88 ? -3.882 19.674 -28.266 1.00 39.38 88 PRO A N 1
ATOM 696 C CA . PRO A 1 88 ? -5.255 19.368 -27.882 1.00 39.38 88 PRO A CA 1
ATOM 697 C C . PRO A 1 88 ? -5.586 17.920 -28.266 1.00 39.38 88 PRO A C 1
ATOM 699 O O . PRO A 1 88 ? -5.449 17.550 -29.428 1.00 39.38 88 PRO A O 1
ATOM 702 N N . GLY A 1 89 ? -6.019 17.100 -27.302 1.00 38.97 89 GLY A N 1
ATOM 703 C CA . GLY A 1 89 ? -6.622 15.794 -27.613 1.00 38.97 89 GLY A CA 1
ATOM 704 C C . GLY A 1 89 ? -6.232 14.589 -26.756 1.00 38.97 89 GLY A C 1
ATOM 705 O O . GLY A 1 89 ? -6.640 13.485 -27.094 1.00 38.97 89 GLY A O 1
ATOM 706 N N . SER A 1 90 ? -5.491 14.730 -25.652 1.00 33.38 90 SER A N 1
ATOM 707 C CA . SER A 1 90 ? -5.222 13.580 -24.771 1.00 33.38 90 SER A CA 1
ATOM 708 C C . SER A 1 90 ? -6.205 13.515 -23.596 1.00 33.38 90 SER A C 1
ATOM 710 O O . SER A 1 90 ? -5.905 13.914 -22.473 1.00 33.38 90 SER A O 1
ATOM 712 N N . THR A 1 91 ? -7.383 12.931 -23.827 1.00 41.28 91 THR A N 1
ATOM 713 C CA . THR A 1 91 ? -8.157 12.238 -22.782 1.00 41.28 91 THR A CA 1
ATOM 714 C C . THR A 1 91 ? -7.340 11.035 -22.307 1.00 41.28 91 THR A C 1
ATOM 716 O O . THR A 1 91 ? -7.605 9.888 -22.642 1.00 41.28 91 THR A O 1
ATOM 719 N N . THR A 1 92 ? -6.278 11.294 -21.549 1.00 36.69 92 THR A N 1
ATOM 720 C CA . THR A 1 92 ? -5.517 10.247 -20.876 1.00 36.69 92 THR A CA 1
ATOM 721 C C . THR A 1 92 ? -5.993 10.184 -19.436 1.00 36.69 92 THR A C 1
ATOM 723 O O . THR A 1 92 ? -5.515 10.893 -18.553 1.00 36.69 92 THR A O 1
ATOM 726 N N . SER A 1 93 ? -6.931 9.276 -19.172 1.00 42.16 93 SER A N 1
ATOM 727 C CA . SER A 1 93 ? -7.011 8.617 -17.871 1.00 42.16 93 SER A CA 1
ATOM 728 C C .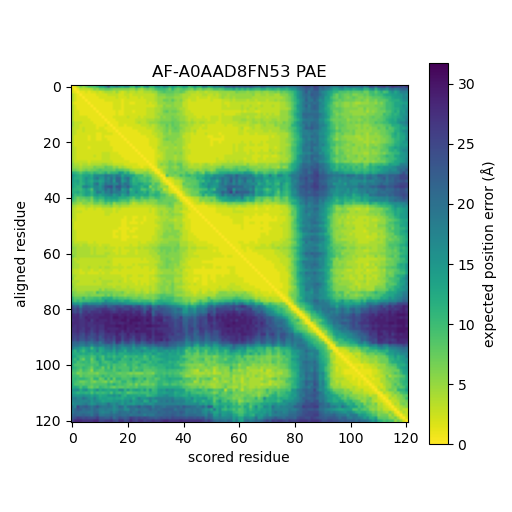 SER A 1 93 ? -5.725 7.804 -17.688 1.00 42.16 93 SER A C 1
ATOM 730 O O . SER A 1 93 ? -5.700 6.587 -17.845 1.00 42.16 93 SER A O 1
ATOM 732 N N . SER A 1 94 ? -4.606 8.496 -17.476 1.00 49.06 94 SER A N 1
ATOM 733 C CA . SER A 1 94 ? -3.321 7.857 -17.233 1.00 49.06 94 SER A CA 1
ATOM 734 C C . SER A 1 94 ? -3.419 7.069 -15.919 1.00 49.06 94 SER A C 1
ATOM 736 O O . SER A 1 94 ? -4.058 7.547 -14.976 1.00 49.06 94 SER A O 1
ATOM 738 N N . PRO A 1 95 ? -2.783 5.888 -15.801 1.00 55.66 95 PRO A N 1
ATOM 739 C CA . PRO A 1 95 ? -2.773 5.106 -14.562 1.00 55.66 95 PRO A CA 1
ATOM 740 C C . PRO A 1 95 ? -2.371 5.934 -13.329 1.00 55.66 95 PRO A C 1
ATOM 742 O O . PRO A 1 95 ? -2.830 5.673 -12.224 1.00 55.66 95 PRO A O 1
ATOM 745 N N . GLN A 1 96 ? -1.566 6.986 -13.519 1.00 58.31 96 GLN A N 1
ATOM 746 C CA . GLN A 1 96 ? -1.206 7.955 -12.481 1.00 58.31 96 GLN A CA 1
ATOM 747 C C . GLN A 1 96 ? -2.382 8.787 -11.951 1.00 58.31 96 GLN A C 1
ATOM 749 O O . GLN A 1 96 ? -2.417 9.052 -10.756 1.00 58.31 96 GLN A O 1
ATOM 754 N N . ALA A 1 97 ? -3.345 9.188 -12.785 1.00 61.47 97 ALA A N 1
ATOM 755 C CA . ALA A 1 97 ? -4.490 9.988 -12.343 1.00 61.47 97 ALA A CA 1
ATOM 756 C C . ALA A 1 97 ? -5.461 9.181 -11.461 1.00 61.47 97 ALA A C 1
ATOM 758 O O . ALA A 1 97 ? -6.047 9.723 -10.524 1.00 61.47 97 ALA A O 1
ATOM 759 N N . GLN A 1 98 ? -5.614 7.881 -11.734 1.00 64.81 98 GLN A N 1
ATOM 760 C CA . GLN A 1 98 ? -6.416 6.981 -10.902 1.00 64.81 98 GLN A CA 1
ATOM 761 C C . GLN A 1 98 ? -5.732 6.702 -9.557 1.00 64.81 98 GLN A C 1
ATOM 763 O O . GLN A 1 98 ? -6.379 6.817 -8.519 1.00 64.81 98 GLN A O 1
ATOM 768 N N . VAL A 1 99 ? -4.423 6.424 -9.582 1.00 66.56 99 VAL A N 1
ATOM 769 C CA . VAL A 1 99 ? -3.581 6.232 -8.385 1.00 66.56 99 VAL A CA 1
ATOM 770 C C . VAL A 1 99 ? -3.569 7.483 -7.491 1.00 66.56 99 VAL A C 1
ATOM 772 O O . VAL A 1 99 ? -3.493 7.396 -6.269 1.00 66.56 99 VAL A O 1
ATOM 775 N N . ASP A 1 100 ? -3.704 8.666 -8.087 1.00 66.75 100 ASP A N 1
ATOM 776 C CA . ASP A 1 100 ? -3.777 9.929 -7.355 1.00 66.75 100 ASP A CA 1
ATOM 777 C C . ASP A 1 100 ? -5.102 10.142 -6.635 1.00 66.75 100 ASP A C 1
ATOM 779 O O . ASP A 1 100 ? -5.117 10.548 -5.470 1.00 66.75 100 ASP A O 1
ATOM 783 N N . ARG A 1 101 ? -6.218 9.823 -7.298 1.00 72.19 101 ARG A N 1
ATOM 784 C CA . ARG A 1 101 ? -7.522 9.843 -6.632 1.00 72.19 101 ARG A CA 1
ATOM 785 C C . ARG A 1 101 ? -7.567 8.826 -5.499 1.00 72.19 101 ARG A C 1
ATOM 787 O O . ARG A 1 101 ? -8.036 9.178 -4.422 1.00 72.19 101 ARG A O 1
ATOM 794 N N . SER A 1 102 ? -7.056 7.612 -5.713 1.00 72.69 102 SER A N 1
ATOM 795 C CA . SER A 1 102 ? -7.044 6.586 -4.667 1.00 72.69 102 SER A CA 1
ATOM 796 C C . SER A 1 102 ? -6.169 6.997 -3.484 1.00 72.69 102 SER A C 1
ATOM 798 O O . SER A 1 102 ? -6.639 6.946 -2.355 1.00 72.69 102 SER A O 1
ATOM 800 N N . ALA A 1 103 ? -4.958 7.513 -3.715 1.00 76.38 103 ALA A N 1
ATOM 801 C CA . ALA A 1 103 ? -4.082 7.979 -2.637 1.00 76.38 103 ALA A CA 1
ATOM 802 C C . ALA A 1 103 ? -4.710 9.106 -1.799 1.00 76.38 103 ALA A C 1
ATOM 804 O O . ALA A 1 103 ? -4.560 9.129 -0.578 1.00 76.38 103 ALA A O 1
ATOM 805 N N . LYS A 1 104 ? -5.429 10.041 -2.436 1.00 81.00 104 LYS A N 1
ATOM 806 C CA . LYS A 1 104 ? -6.101 11.140 -1.729 1.00 81.00 104 LYS A CA 1
ATOM 807 C C . LYS A 1 104 ? -7.280 10.642 -0.886 1.00 81.00 104 LYS A C 1
ATOM 809 O O . LYS A 1 104 ? -7.346 10.970 0.294 1.00 81.00 104 LYS A O 1
ATOM 814 N N . LEU A 1 105 ? -8.135 9.794 -1.463 1.00 81.12 105 LEU A N 1
ATOM 815 C CA . LEU A 1 105 ? -9.269 9.190 -0.756 1.00 81.12 105 LEU A CA 1
ATOM 816 C C . LEU A 1 105 ? -8.810 8.326 0.429 1.00 81.12 105 LEU A C 1
ATOM 818 O O . LEU A 1 105 ? -9.390 8.395 1.509 1.00 81.12 105 LEU A O 1
ATOM 822 N N . MET A 1 106 ? -7.739 7.549 0.254 1.00 80.31 106 MET A N 1
ATOM 823 C CA . MET A 1 106 ? -7.191 6.687 1.306 1.00 80.31 106 MET A CA 1
ATOM 824 C C . MET A 1 106 ? -6.522 7.493 2.424 1.00 80.31 106 MET A C 1
ATOM 826 O O . MET A 1 106 ? -6.626 7.122 3.591 1.00 80.31 106 MET A O 1
ATOM 830 N N . LEU A 1 107 ? -5.893 8.631 2.108 1.00 82.81 107 LEU A N 1
ATOM 831 C CA . LEU A 1 107 ? -5.371 9.551 3.120 1.00 82.81 107 LEU A CA 1
ATOM 832 C C . LEU A 1 107 ? -6.499 10.170 3.963 1.00 82.81 107 LEU A C 1
ATOM 834 O O . LEU A 1 107 ? -6.374 10.238 5.185 1.00 82.81 107 LEU A O 1
ATOM 838 N N . GLU A 1 108 ? -7.602 10.580 3.331 1.00 82.12 108 GLU A N 1
ATOM 839 C CA . GLU A 1 108 ? -8.799 11.067 4.032 1.00 82.12 108 GLU A CA 1
ATOM 840 C C . GLU A 1 108 ? -9.424 9.962 4.900 1.00 82.12 108 GLU A C 1
ATOM 842 O O . GLU A 1 108 ? -9.725 10.193 6.073 1.00 82.12 108 GLU A O 1
ATOM 847 N N . SER A 1 109 ? -9.517 8.736 4.371 1.00 80.94 109 SER A N 1
ATOM 848 C CA . SER A 1 109 ? -9.982 7.564 5.119 1.00 80.94 109 SER A CA 1
ATOM 849 C C . SER A 1 109 ? -9.101 7.275 6.337 1.00 80.94 109 SER A C 1
ATOM 851 O O . SER A 1 109 ? -9.636 7.061 7.420 1.00 80.94 109 SER A O 1
ATOM 853 N N . CYS A 1 110 ? -7.770 7.310 6.200 1.00 77.56 110 CYS A N 1
ATOM 854 C CA . CYS A 1 110 ? -6.843 7.170 7.328 1.00 77.56 110 CYS A CA 1
ATOM 855 C C . CYS A 1 110 ? -7.038 8.257 8.388 1.00 77.56 110 CYS A C 1
ATOM 857 O O . CYS A 1 110 ? -6.887 7.989 9.577 1.00 77.56 110 CYS A O 1
ATOM 859 N N . GLY A 1 111 ? -7.332 9.491 7.969 1.00 73.62 111 GLY A N 1
ATOM 860 C CA . GLY A 1 111 ? -7.600 10.596 8.886 1.00 73.62 111 GLY A CA 1
ATOM 861 C C . GLY A 1 111 ? -8.851 10.343 9.726 1.00 73.62 111 GLY A C 1
ATOM 862 O O . GLY A 1 111 ? -8.816 10.520 10.941 1.00 73.62 111 GLY A O 1
ATOM 863 N N . SER A 1 112 ? -9.925 9.868 9.094 1.00 73.25 112 SER A N 1
ATOM 864 C CA . SER A 1 112 ? -11.168 9.516 9.785 1.00 73.25 112 SER A CA 1
ATOM 865 C C . SER A 1 112 ? -10.996 8.300 10.705 1.00 73.25 112 SER A C 1
ATOM 867 O O . SER A 1 112 ? -11.370 8.367 11.875 1.00 73.25 112 SER A O 1
ATOM 869 N N . THR A 1 113 ? -10.355 7.219 10.240 1.00 68.75 113 THR A N 1
ATOM 870 C CA . THR A 1 113 ? -10.144 6.017 11.066 1.00 68.75 113 THR A CA 1
ATOM 871 C C . THR A 1 113 ? -9.214 6.279 12.247 1.00 68.75 113 THR A C 1
ATOM 873 O O . THR A 1 113 ? -9.457 5.763 13.337 1.00 68.75 113 THR A O 1
ATOM 876 N N . ALA A 1 114 ? -8.183 7.113 12.074 1.00 61.88 114 ALA A N 1
ATOM 877 C CA . ALA A 1 114 ? -7.296 7.509 13.164 1.00 61.88 114 ALA A CA 1
ATOM 878 C C . ALA A 1 114 ? -8.022 8.346 14.228 1.00 61.88 114 ALA A C 1
ATOM 880 O O . ALA A 1 114 ? -7.778 8.139 15.414 1.00 61.88 114 ALA A O 1
ATOM 881 N N . GLN A 1 115 ? -8.930 9.242 13.822 1.00 61.09 115 GLN A N 1
ATOM 882 C CA . GLN A 1 115 ? -9.740 10.041 14.748 1.00 61.09 115 GLN A CA 1
ATOM 883 C C . GLN A 1 115 ? -10.701 9.171 15.566 1.00 61.09 115 GLN A C 1
ATOM 885 O O . GLN A 1 115 ? -10.774 9.331 16.784 1.00 61.09 115 GLN A O 1
ATOM 890 N N . CYS A 1 116 ? -11.373 8.204 14.931 1.00 58.59 116 CYS A N 1
ATOM 891 C CA . CYS A 1 116 ? -12.215 7.236 15.639 1.00 58.59 116 CYS A CA 1
ATOM 892 C C . CYS A 1 116 ? -11.402 6.399 16.637 1.00 58.59 116 CYS A C 1
ATOM 894 O O . CYS A 1 116 ? -11.823 6.226 17.773 1.00 58.59 116 CYS A O 1
ATOM 896 N N . TYR A 1 117 ? -10.206 5.942 16.251 1.00 56.25 117 TYR A N 1
ATOM 897 C CA . TYR A 1 117 ? -9.345 5.165 17.146 1.00 56.25 117 TYR A CA 1
ATOM 898 C C . TYR A 1 117 ? -8.819 5.995 18.329 1.00 56.25 117 TYR A C 1
ATOM 900 O O . TYR A 1 117 ? -8.688 5.475 19.432 1.00 56.25 117 TYR A O 1
ATOM 908 N N . SER A 1 118 ? -8.545 7.290 18.126 1.00 57.84 118 SER A N 1
ATOM 909 C CA . SER A 1 118 ? -8.116 8.196 19.201 1.00 57.84 118 SER A CA 1
ATOM 910 C C . SER A 1 118 ? -9.233 8.611 20.160 1.00 57.84 118 SER A C 1
ATOM 912 O O . SER A 1 118 ? -8.928 9.044 21.261 1.00 57.84 118 SER A O 1
ATOM 914 N N . ALA A 1 119 ? -10.502 8.490 19.760 1.00 5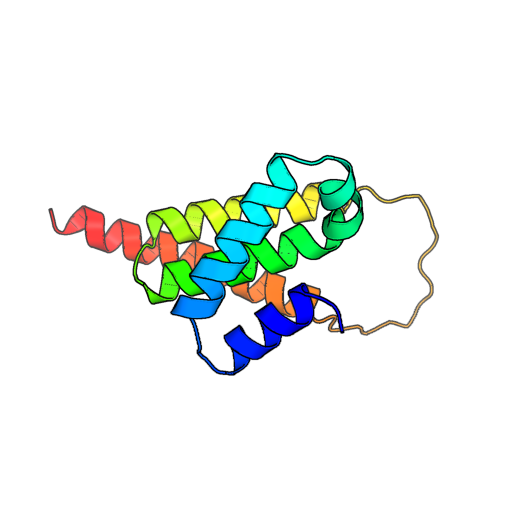5.41 119 ALA A N 1
ATOM 915 C CA . ALA A 1 119 ? -11.654 8.807 20.607 1.00 55.41 119 ALA A CA 1
ATOM 916 C C . ALA A 1 119 ? -12.098 7.628 21.498 1.00 55.41 119 ALA A C 1
ATOM 918 O O . ALA A 1 119 ? -12.989 7.792 22.327 1.00 55.41 119 ALA A O 1
ATOM 919 N N . GLN A 1 120 ? -11.509 6.442 21.306 1.00 50.53 120 GLN A N 1
ATOM 920 C C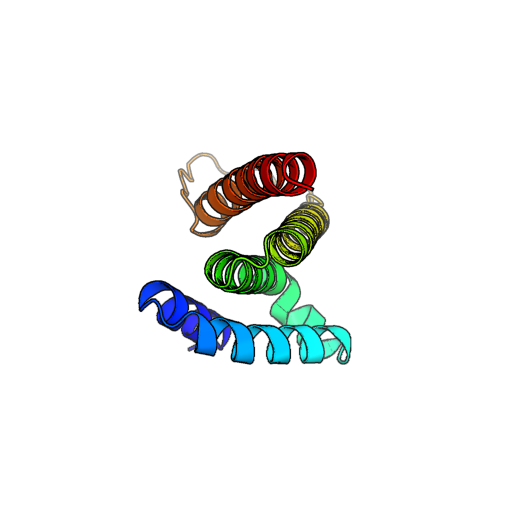A . GLN A 1 120 ? -11.844 5.210 22.027 1.00 50.53 120 GLN A CA 1
ATOM 921 C C . GLN A 1 120 ? -10.873 4.877 23.182 1.00 50.53 120 GLN A C 1
ATOM 923 O O . GLN A 1 120 ? -11.060 3.847 23.832 1.00 50.53 120 GLN A O 1
ATOM 928 N N . MET A 1 121 ? -9.843 5.702 23.413 1.00 44.66 121 MET A N 1
ATOM 929 C CA . MET A 1 121 ? -8.908 5.615 24.550 1.00 44.66 121 MET A CA 1
ATOM 930 C C . MET A 1 121 ? -9.120 6.777 25.513 1.00 44.66 121 MET A C 1
ATOM 932 O O . MET A 1 121 ? -8.878 6.563 26.719 1.00 44.66 121 MET A O 1
#

Radius of gyration: 15.75 Å; Cα contacts (8 Å, |Δi|>4): 96; chains: 1; bounding box: 34×36×52 Å

Nearest PDB structures (foldseek):
  4wne-assembly1_A  TM=7.669E-01  e=3.510E-01  Homo sapiens
  4u7i-assembly1_A  TM=5.306E-01  e=2.501E+00  Homo sapiens
  8hme-assembly1_E  TM=2.697E-01  e=6.675E+00  Tetrahymena thermophila

Organism: NCBI:txid40147

Mean predicted aligned error: 10.09 Å

Secondary structure (DSSP, 8-state):
--HHHHHHHHHHTT-HHHHHHHHHHHHHHHHH-HHHHHHTTTHHHHHHHHHHHHHHHTT-HHHHHHHHHHHHHHHHHH-------PPTT-----HHHHHHHHHHHHHHHHHHHHHHHHT--

pLDDT: mean 74.74, std 17.84, range [33.38, 94.69]

Sequence (121 aa):
MNVVDHVRDMAVAGLHSNVRLLSSMLLTMSTNSTYVFLVFASQKYQLLVYHADALFHDKEYRNAACKYTMALQQKKSLSKPSKVRPLPGSTTSSPQAQVDRSAKLMLESCGSTAQCYSAQM

InterPro domains:
  IPR011990 Tetratricopeptide-like helical domain superfamily [G3DSA:1.25.40.10] (1-120)

Solvent-accessible surface area (backbone atoms only — not com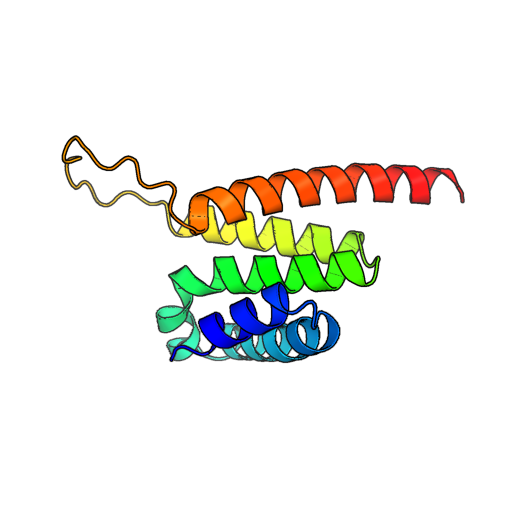parable to full-atom values): 6740 Å² total; per-residue (Å²): 137,57,74,66,55,54,45,48,52,33,50,76,70,64,38,38,70,60,29,35,54,54,35,51,51,53,51,52,50,36,74,77,32,72,72,54,30,64,79,31,56,81,49,47,30,57,45,28,40,52,32,15,53,23,29,42,74,72,65,38,34,71,60,14,35,52,31,30,51,51,20,54,51,48,50,58,70,67,65,66,80,72,95,67,84,85,75,92,80,78,89,64,87,41,74,66,61,55,53,48,53,50,42,51,54,50,36,52,49,28,53,52,53,49,51,57,59,64,73,76,113